Protein AF-A0A0S8ABV1-F1 (afdb_monomer)

Structure (mmCIF, N/CA/C/O backbone):
data_AF-A0A0S8ABV1-F1
#
_entry.id   AF-A0A0S8ABV1-F1
#
loop_
_atom_site.group_PDB
_atom_site.id
_atom_site.type_symbol
_atom_site.label_atom_id
_atom_site.label_alt_id
_atom_site.label_comp_id
_atom_site.label_asym_id
_atom_site.label_entity_id
_atom_site.label_seq_id
_atom_site.pdbx_PDB_ins_code
_atom_site.Cartn_x
_atom_site.Cartn_y
_atom_site.Cartn_z
_atom_site.occupancy
_atom_site.B_iso_or_equiv
_atom_site.auth_seq_id
_atom_site.auth_comp_id
_atom_site.auth_asym_id
_atom_site.auth_atom_id
_atom_site.pdbx_PDB_model_num
ATOM 1 N N . MET A 1 1 ? -11.797 -14.042 -0.672 1.00 84.81 1 MET A N 1
ATOM 2 C CA . MET A 1 1 ? -11.116 -13.784 -1.958 1.00 84.81 1 MET A CA 1
ATOM 3 C C . MET A 1 1 ? -10.531 -12.398 -1.830 1.00 84.81 1 MET A C 1
ATOM 5 O O . MET A 1 1 ? -11.287 -11.515 -1.449 1.00 84.81 1 MET A O 1
ATOM 9 N N . LEU A 1 2 ? -9.224 -12.258 -2.048 1.00 96.31 2 LEU A N 1
ATOM 10 C CA . LEU A 1 2 ? -8.527 -10.977 -1.956 1.00 96.31 2 LEU A CA 1
ATOM 11 C C . LEU A 1 2 ? -9.069 -10.026 -3.029 1.00 96.31 2 LEU A C 1
ATOM 13 O O . LEU A 1 2 ? -9.154 -10.408 -4.197 1.00 96.31 2 LEU A O 1
ATOM 17 N N . LYS A 1 3 ? -9.461 -8.817 -2.634 1.00 98.06 3 LYS A N 1
ATOM 18 C CA . LYS A 1 3 ? -9.760 -7.727 -3.564 1.00 98.06 3 LYS A CA 1
ATOM 19 C C . LYS A 1 3 ? -8.488 -6.929 -3.815 1.00 98.06 3 LYS A C 1
ATOM 21 O O . LYS A 1 3 ? -7.745 -6.645 -2.879 1.00 98.06 3 LYS A O 1
ATOM 26 N N . VAL A 1 4 ? -8.253 -6.567 -5.068 1.00 97.75 4 VAL A N 1
ATOM 27 C CA . VAL A 1 4 ? -6.996 -5.957 -5.497 1.00 97.75 4 VAL A CA 1
ATOM 28 C C . VAL A 1 4 ? -7.292 -4.687 -6.281 1.00 97.75 4 VAL A C 1
ATOM 30 O O . VAL A 1 4 ? -8.067 -4.713 -7.240 1.00 97.75 4 VAL A O 1
ATOM 33 N N . HIS A 1 5 ? -6.672 -3.586 -5.867 1.00 97.06 5 HIS A N 1
ATOM 34 C CA . HIS A 1 5 ? -6.811 -2.272 -6.478 1.00 97.06 5 HIS A CA 1
ATOM 35 C C . HIS A 1 5 ? -5.440 -1.765 -6.927 1.00 97.06 5 HIS A C 1
ATOM 37 O O . HIS A 1 5 ? -4.587 -1.442 -6.103 1.00 97.06 5 HIS A O 1
ATOM 43 N N . VAL A 1 6 ? -5.242 -1.667 -8.242 1.00 95.31 6 VAL A N 1
ATOM 44 C CA . VAL A 1 6 ? -4.041 -1.050 -8.817 1.00 95.31 6 VAL A CA 1
ATOM 45 C C . VAL A 1 6 ? -4.256 0.457 -8.887 1.00 95.31 6 VAL A C 1
ATOM 47 O O . VAL A 1 6 ? -5.219 0.934 -9.494 1.00 95.31 6 VAL A O 1
ATOM 50 N N . VAL A 1 7 ? -3.368 1.211 -8.252 1.00 93.44 7 VAL A N 1
ATOM 51 C CA . VAL A 1 7 ? -3.434 2.665 -8.142 1.00 93.44 7 VAL A CA 1
ATOM 52 C C . VAL A 1 7 ? -2.391 3.284 -9.063 1.00 93.44 7 VAL A C 1
ATOM 54 O O . VAL A 1 7 ? -1.225 2.903 -9.074 1.00 93.44 7 VAL A O 1
ATOM 57 N N . THR A 1 8 ? -2.812 4.252 -9.873 1.00 85.56 8 THR A N 1
ATOM 58 C CA . THR A 1 8 ? -1.899 4.972 -10.767 1.00 85.56 8 THR A CA 1
ATOM 59 C C . THR A 1 8 ? -1.235 6.120 -10.017 1.00 85.56 8 THR A C 1
ATOM 61 O O . THR A 1 8 ? -1.923 7.036 -9.568 1.00 85.56 8 THR A O 1
ATOM 64 N N . VAL A 1 9 ? 0.095 6.113 -9.932 1.00 80.81 9 VAL A N 1
ATOM 65 C CA . VAL A 1 9 ? 0.852 7.217 -9.326 1.00 80.81 9 VAL A CA 1
ATOM 66 C C . VAL A 1 9 ? 1.117 8.367 -10.309 1.00 80.81 9 VAL A C 1
ATOM 68 O O . VAL A 1 9 ? 1.282 8.146 -11.515 1.00 80.81 9 VAL A O 1
ATOM 71 N N . PRO A 1 10 ? 1.181 9.623 -9.826 1.00 73.19 10 PRO A N 1
ATOM 72 C CA . PRO A 1 10 ? 1.634 10.764 -10.610 1.00 73.19 10 PRO A CA 1
ATOM 73 C C . PRO A 1 10 ? 3.034 10.564 -11.201 1.00 73.19 10 PRO A C 1
ATOM 75 O O . PRO A 1 10 ? 3.929 10.021 -10.562 1.00 73.19 10 PRO A O 1
ATOM 78 N N . ARG A 1 11 ? 3.276 11.129 -12.392 1.00 64.56 11 ARG A N 1
ATOM 79 C CA . ARG A 1 11 ? 4.559 11.000 -13.115 1.00 64.56 11 ARG A CA 1
ATOM 80 C C . ARG A 1 11 ? 5.810 11.448 -12.347 1.00 64.56 11 ARG A C 1
ATOM 82 O O . ARG A 1 11 ? 6.901 11.084 -12.760 1.00 64.56 11 ARG A O 1
ATOM 89 N N . HIS A 1 12 ? 5.697 12.259 -11.296 1.00 67.44 12 HIS A N 1
ATOM 90 C CA . HIS A 1 12 ? 6.870 12.684 -10.522 1.00 67.44 12 HIS A CA 1
ATOM 91 C C . HIS A 1 12 ? 7.392 11.605 -9.564 1.00 67.44 12 HIS A C 1
ATOM 93 O O . HIS A 1 12 ? 8.529 11.718 -9.123 1.00 67.44 12 HIS A O 1
ATOM 99 N N . PHE A 1 13 ? 6.608 10.552 -9.316 1.00 60.25 13 PHE A N 1
ATOM 100 C CA . PHE A 1 13 ? 7.054 9.318 -8.665 1.00 60.25 13 PHE A CA 1
ATOM 101 C C . PHE A 1 13 ? 7.498 8.252 -9.683 1.00 60.25 13 PHE A C 1
ATOM 103 O O . PHE A 1 13 ? 7.764 7.119 -9.311 1.00 60.25 13 PHE A O 1
ATOM 110 N N . SER A 1 14 ? 7.555 8.592 -10.981 1.00 63.22 14 SER A N 1
ATOM 111 C CA . SER A 1 14 ? 7.893 7.643 -12.045 1.00 63.22 14 SER A CA 1
ATOM 112 C C . SER A 1 14 ? 9.387 7.340 -12.034 1.00 63.22 14 SER A C 1
ATOM 114 O O . SER A 1 14 ? 10.195 8.171 -12.454 1.00 63.22 14 SER A O 1
ATOM 116 N N . TRP A 1 15 ? 9.730 6.145 -11.571 1.00 63.19 15 TRP A N 1
ATOM 117 C CA . TRP A 1 15 ? 11.088 5.614 -11.547 1.00 63.19 15 TRP A CA 1
ATOM 118 C C . TRP A 1 15 ? 11.320 4.558 -12.639 1.00 63.19 15 TRP A C 1
ATOM 120 O O . TRP A 1 15 ? 12.435 4.423 -13.129 1.00 63.19 15 TRP A O 1
ATOM 130 N N . GLY A 1 16 ? 10.253 3.895 -13.092 1.00 72.62 16 GLY A N 1
ATOM 131 C CA . GLY A 1 16 ? 10.283 2.898 -14.163 1.00 72.62 16 GLY A CA 1
ATOM 132 C C . GLY A 1 16 ? 8.955 2.804 -14.915 1.00 72.62 16 GLY A C 1
ATOM 133 O O . GLY A 1 16 ? 8.152 3.747 -14.905 1.00 72.62 16 GLY A O 1
ATOM 134 N N . ASP A 1 17 ? 8.728 1.663 -15.561 1.00 78.12 17 ASP A N 1
ATOM 135 C CA . ASP A 1 17 ? 7.446 1.342 -16.185 1.00 78.12 17 ASP A CA 1
ATOM 136 C C . ASP A 1 17 ? 6.463 0.857 -15.111 1.00 78.12 17 ASP A C 1
ATOM 138 O O . ASP A 1 17 ? 6.836 0.099 -14.218 1.00 78.12 17 ASP A O 1
ATOM 142 N N . ASN A 1 18 ? 5.203 1.301 -15.176 1.00 80.44 18 ASN A N 1
ATOM 143 C CA . ASN A 1 18 ? 4.159 0.754 -14.306 1.00 80.44 18 ASN A CA 1
ATOM 144 C C . ASN A 1 18 ? 3.996 -0.736 -14.591 1.00 80.44 18 ASN A C 1
ATOM 146 O O . ASN A 1 18 ? 3.836 -1.117 -15.753 1.00 80.44 18 ASN A O 1
ATOM 150 N N . ASP A 1 19 ? 3.965 -1.532 -13.530 1.00 84.44 19 ASP A N 1
ATOM 151 C CA . ASP A 1 19 ? 3.751 -2.969 -13.611 1.00 84.44 19 ASP A CA 1
ATOM 152 C C . ASP A 1 19 ? 2.686 -3.411 -12.600 1.00 84.44 19 ASP A C 1
ATOM 154 O O . ASP A 1 19 ? 2.333 -2.688 -11.660 1.00 84.44 19 ASP A O 1
ATOM 158 N N . GLU A 1 20 ? 2.144 -4.602 -12.810 1.00 89.69 20 GLU A N 1
ATOM 159 C CA . GLU A 1 20 ? 1.211 -5.241 -11.888 1.00 89.69 20 GLU A CA 1
ATOM 160 C C . GLU A 1 20 ? 1.921 -6.374 -11.143 1.00 89.69 20 GLU A C 1
ATOM 162 O O . GLU A 1 20 ? 2.730 -7.099 -11.719 1.00 89.69 20 GLU A O 1
ATOM 167 N N . LEU A 1 21 ? 1.603 -6.551 -9.857 1.00 91.12 21 LEU A N 1
ATOM 168 C CA . LEU A 1 21 ? 2.083 -7.707 -9.108 1.00 91.12 21 LEU A CA 1
ATOM 169 C C . LEU A 1 21 ? 1.578 -8.989 -9.771 1.00 91.12 21 LEU A C 1
ATOM 171 O O . LEU A 1 21 ? 0.393 -9.111 -10.094 1.00 91.12 21 LEU A O 1
ATOM 175 N N . ALA A 1 22 ? 2.464 -9.966 -9.940 1.00 91.25 22 ALA A N 1
ATOM 176 C CA . ALA A 1 22 ? 2.071 -11.248 -10.493 1.00 91.25 22 ALA A CA 1
ATOM 177 C C . ALA A 1 22 ? 1.268 -12.063 -9.462 1.00 91.25 22 ALA A C 1
ATOM 179 O O . ALA A 1 22 ? 1.364 -11.858 -8.252 1.00 91.25 22 ALA A O 1
ATOM 180 N N . ASP A 1 23 ? 0.526 -13.074 -9.927 1.00 92.38 23 ASP A N 1
ATOM 181 C CA . ASP A 1 23 ? -0.280 -13.944 -9.052 1.00 92.38 23 ASP A CA 1
ATOM 182 C C . ASP A 1 23 ? 0.528 -14.568 -7.898 1.00 92.38 23 ASP A C 1
ATOM 184 O O . ASP A 1 23 ? -0.013 -14.822 -6.821 1.00 92.38 23 ASP A O 1
ATOM 188 N N . HIS A 1 24 ? 1.821 -14.837 -8.113 1.00 90.25 24 HIS A N 1
ATOM 189 C CA . HIS A 1 24 ? 2.687 -15.411 -7.085 1.00 90.25 24 HIS A CA 1
ATOM 190 C C . HIS A 1 24 ? 3.092 -14.395 -6.010 1.00 90.25 24 HIS A C 1
ATOM 192 O O . HIS A 1 24 ? 3.211 -14.790 -4.855 1.00 90.25 24 HIS A O 1
ATOM 198 N N . ASP A 1 25 ? 3.232 -13.114 -6.357 1.00 94.25 25 ASP A N 1
ATOM 199 C CA . ASP A 1 25 ? 3.460 -12.030 -5.398 1.00 94.25 25 ASP A CA 1
ATOM 200 C C . ASP A 1 25 ? 2.201 -11.800 -4.557 1.00 94.25 25 ASP A C 1
ATOM 202 O O . ASP A 1 25 ? 2.251 -11.748 -3.329 1.00 94.25 25 ASP A O 1
ATOM 206 N N . LEU A 1 26 ? 1.032 -11.770 -5.206 1.00 94.88 26 LEU A N 1
ATOM 207 C CA . LEU A 1 26 ? -0.259 -11.645 -4.522 1.00 94.88 26 LEU A CA 1
ATOM 208 C C . LEU A 1 26 ? -0.550 -12.834 -3.593 1.00 94.88 26 LEU A C 1
ATOM 210 O O . LEU A 1 26 ? -1.258 -12.681 -2.598 1.00 94.88 26 LEU A O 1
ATOM 214 N N . ALA A 1 27 ? 0.012 -14.013 -3.875 1.00 94.25 27 ALA A N 1
ATOM 215 C CA . ALA A 1 27 ? -0.086 -15.179 -2.999 1.00 94.25 27 ALA A CA 1
ATOM 216 C C . ALA A 1 27 ? 0.741 -15.050 -1.704 1.00 94.25 27 ALA A C 1
ATOM 218 O O . ALA A 1 27 ? 0.507 -15.822 -0.770 1.00 94.25 27 ALA A O 1
ATOM 219 N N . LEU A 1 28 ? 1.680 -14.098 -1.637 1.00 95.88 28 LEU A N 1
ATOM 220 C CA . LEU A 1 28 ? 2.466 -13.786 -0.438 1.00 95.88 28 LEU A CA 1
ATOM 221 C C . LEU A 1 28 ? 1.764 -12.782 0.487 1.00 95.88 28 LEU A C 1
ATOM 223 O O . LEU A 1 28 ? 2.170 -12.637 1.640 1.00 95.88 28 LEU A O 1
ATOM 227 N N . VAL A 1 29 ? 0.681 -12.140 0.033 1.00 96.81 29 VAL A N 1
ATOM 228 C CA . VAL A 1 29 ? -0.150 -11.281 0.886 1.00 96.81 29 VAL A CA 1
ATOM 229 C C . VAL A 1 29 ? -0.675 -12.103 2.079 1.00 96.81 29 VAL A C 1
ATOM 231 O O . VAL A 1 29 ? -1.251 -13.180 1.875 1.00 96.81 29 VAL A O 1
ATOM 234 N N . PRO A 1 30 ? -0.520 -11.628 3.333 1.00 96.88 30 PRO A N 1
ATOM 235 C CA . PRO A 1 30 ? -0.944 -12.377 4.510 1.00 96.88 30 PRO A CA 1
ATOM 236 C C . PRO A 1 30 ? -2.412 -12.811 4.430 1.00 96.88 30 PRO A C 1
ATOM 238 O O . PRO A 1 30 ? -3.297 -11.995 4.208 1.00 96.88 30 PRO A O 1
ATOM 241 N N . ALA A 1 31 ? -2.699 -14.092 4.681 1.00 95.69 31 ALA A N 1
ATOM 242 C CA . ALA A 1 31 ? -4.006 -14.706 4.394 1.00 95.6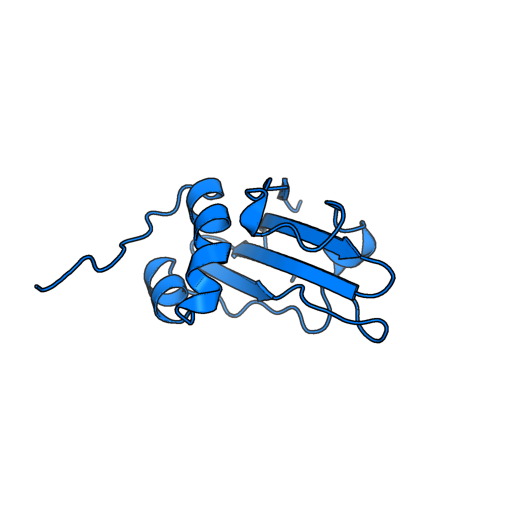9 31 ALA A CA 1
ATOM 243 C C . ALA A 1 31 ? -5.233 -14.062 5.081 1.00 95.69 31 ALA A C 1
ATOM 245 O O . ALA A 1 31 ? -6.365 -14.325 4.677 1.00 95.69 31 ALA A O 1
ATOM 246 N N . ARG A 1 32 ? -5.024 -13.262 6.138 1.00 96.81 32 ARG A N 1
ATOM 247 C CA . ARG A 1 32 ? -6.080 -12.492 6.823 1.00 96.81 32 ARG A CA 1
ATOM 248 C C . ARG A 1 32 ? -6.476 -11.207 6.089 1.00 96.81 32 ARG A C 1
ATOM 250 O O . ARG A 1 32 ? -7.516 -10.645 6.407 1.00 96.81 32 ARG A O 1
ATOM 257 N N . VAL A 1 33 ? -5.639 -10.727 5.172 1.00 98.12 33 VAL A N 1
ATOM 258 C CA . VAL A 1 33 ? -5.884 -9.524 4.376 1.00 98.12 33 VAL A CA 1
ATOM 259 C C . VAL A 1 33 ? -6.966 -9.831 3.349 1.00 98.12 33 VAL A C 1
ATOM 261 O O . VAL A 1 33 ? -6.936 -10.854 2.662 1.00 98.12 33 VAL A O 1
ATOM 264 N N . GLU A 1 34 ? -7.945 -8.942 3.260 1.00 98.19 34 GLU A N 1
ATOM 265 C CA . GLU A 1 34 ? -9.103 -9.093 2.379 1.00 98.19 34 GLU A CA 1
ATOM 266 C C . GLU A 1 34 ? -9.093 -8.115 1.204 1.00 98.19 34 GLU A C 1
ATOM 268 O O . GLU A 1 34 ? -9.739 -8.380 0.187 1.00 98.19 34 GLU A O 1
ATOM 273 N N . GLU A 1 35 ? -8.351 -7.014 1.320 1.00 98.56 35 GLU A N 1
ATOM 274 C CA . GLU A 1 35 ? -8.342 -5.929 0.343 1.00 98.56 35 GLU A CA 1
ATOM 275 C C . GLU A 1 35 ? -6.984 -5.224 0.341 1.00 98.56 35 GLU A C 1
ATOM 277 O O . GLU A 1 35 ? -6.392 -5.010 1.403 1.00 98.56 35 GLU A O 1
ATOM 282 N N . VAL A 1 36 ? -6.475 -4.909 -0.852 1.00 98.50 36 VAL A N 1
ATOM 283 C CA . VAL A 1 36 ? -5.193 -4.218 -1.035 1.00 98.50 36 VAL A CA 1
ATOM 284 C C . VAL A 1 36 ? -5.279 -3.121 -2.084 1.00 98.50 36 VAL A C 1
ATOM 286 O O . VAL A 1 36 ? -5.947 -3.282 -3.108 1.00 98.50 36 VAL A O 1
ATOM 289 N N . TRP A 1 37 ? -4.527 -2.047 -1.858 1.00 98.19 37 TRP A N 1
ATOM 290 C CA . TRP A 1 37 ? -4.290 -0.965 -2.808 1.00 98.19 37 TRP A CA 1
ATOM 291 C C . TRP A 1 37 ? -2.796 -0.823 -3.000 1.00 98.19 37 TRP A C 1
ATOM 293 O O . TRP A 1 37 ? -2.074 -0.651 -2.021 1.00 98.19 37 TRP A O 1
ATOM 303 N N . TYR A 1 38 ? -2.322 -0.882 -4.237 1.00 97.00 38 TYR A N 1
ATOM 304 C CA . TYR A 1 38 ? -0.895 -0.759 -4.494 1.00 97.00 38 TYR A CA 1
ATOM 305 C C . TYR A 1 38 ? -0.601 0.000 -5.772 1.00 97.00 38 TYR A C 1
ATOM 307 O O . TYR A 1 38 ? -1.417 0.054 -6.691 1.00 97.00 38 TYR A O 1
ATOM 315 N N . TRP A 1 39 ? 0.608 0.532 -5.840 1.00 94.56 39 TRP A N 1
ATOM 316 C CA . TRP A 1 39 ? 1.246 0.925 -7.085 1.00 94.56 39 TRP A CA 1
ATOM 317 C C . TRP A 1 39 ? 2.615 0.263 -7.136 1.00 94.56 39 TRP A C 1
ATOM 319 O O . TRP A 1 39 ? 3.257 0.077 -6.101 1.00 94.56 39 TRP A O 1
ATOM 329 N N . TYR A 1 40 ? 3.046 -0.113 -8.331 1.00 93.31 40 TYR A N 1
ATOM 330 C CA . TYR A 1 40 ? 4.323 -0.773 -8.521 1.00 93.31 40 TYR A CA 1
ATOM 331 C C . TYR A 1 40 ? 4.920 -0.371 -9.862 1.00 93.31 40 TYR A C 1
ATOM 333 O O . TYR A 1 40 ? 4.211 -0.210 -10.861 1.00 93.31 40 TYR A O 1
ATOM 341 N N . GLN A 1 41 ? 6.225 -0.145 -9.857 1.00 91.31 41 GLN A N 1
ATOM 342 C CA . GLN A 1 41 ? 7.005 0.190 -11.032 1.00 91.31 41 GLN A CA 1
ATOM 343 C C . GLN A 1 41 ? 8.282 -0.627 -11.046 1.00 91.31 41 GLN A C 1
ATOM 345 O O . GLN A 1 41 ? 8.901 -0.830 -10.002 1.00 91.31 41 GLN A O 1
ATOM 350 N N . VAL A 1 42 ? 8.691 -1.039 -12.238 1.00 88.44 42 VAL A N 1
ATOM 351 C CA . VAL A 1 42 ? 9.906 -1.821 -12.461 1.00 88.44 42 VAL A CA 1
ATOM 352 C C . VAL A 1 42 ? 10.796 -1.092 -13.458 1.00 88.44 42 VAL A C 1
ATOM 354 O O . VAL A 1 42 ? 10.327 -0.575 -14.474 1.00 88.44 42 VAL A O 1
ATOM 357 N N . ASP A 1 43 ? 12.097 -1.077 -13.180 1.00 86.00 43 ASP A N 1
ATOM 358 C CA . ASP A 1 43 ? 13.127 -0.781 -14.171 1.00 86.00 43 ASP A CA 1
ATOM 359 C C . ASP A 1 43 ? 14.236 -1.838 -14.092 1.00 86.00 43 ASP A C 1
ATOM 361 O O . ASP A 1 43 ? 14.870 -2.059 -13.059 1.00 86.00 43 ASP A O 1
ATOM 365 N N . MET A 1 44 ? 14.478 -2.514 -15.214 1.00 84.62 44 MET A N 1
ATOM 366 C CA . MET A 1 44 ? 15.424 -3.626 -15.341 1.00 84.62 44 MET A CA 1
ATOM 367 C C . MET A 1 44 ? 15.216 -4.753 -14.310 1.00 84.62 44 MET A C 1
ATOM 369 O O . MET A 1 44 ? 14.423 -5.661 -14.542 1.00 84.62 44 MET A O 1
ATOM 373 N N . TYR A 1 45 ? 15.986 -4.737 -13.220 1.00 79.69 45 TYR A N 1
ATOM 374 C CA . TYR A 1 45 ? 15.975 -5.740 -12.150 1.00 79.69 45 TYR A CA 1
ATOM 375 C C . TYR A 1 45 ? 15.642 -5.117 -10.788 1.00 79.69 45 TYR A C 1
ATOM 377 O O . TYR A 1 45 ? 15.886 -5.732 -9.750 1.00 79.69 45 TYR A O 1
ATOM 385 N N . GLU A 1 46 ? 15.167 -3.877 -10.789 1.00 88.06 46 GLU A N 1
ATOM 386 C CA . GLU A 1 46 ? 14.820 -3.104 -9.607 1.00 88.06 46 GLU A CA 1
ATOM 387 C C . GLU A 1 46 ? 13.345 -2.721 -9.694 1.00 88.06 46 GLU A C 1
ATOM 389 O O . GLU A 1 46 ? 12.796 -2.538 -10.784 1.00 88.06 46 GLU A O 1
ATOM 394 N N . GLY A 1 47 ? 12.702 -2.630 -8.538 1.00 89.69 47 GLY A N 1
ATOM 395 C CA . GLY A 1 47 ? 11.304 -2.252 -8.436 1.00 89.69 47 GLY A CA 1
ATOM 396 C C . GLY A 1 47 ? 11.090 -1.297 -7.279 1.00 89.69 47 GLY A C 1
ATOM 397 O O . GLY A 1 47 ? 11.827 -1.327 -6.294 1.00 89.69 47 GLY A O 1
ATOM 398 N N . ALA A 1 48 ? 10.083 -0.445 -7.412 1.00 91.25 48 ALA A N 1
ATOM 399 C CA . ALA A 1 48 ? 9.638 0.480 -6.384 1.00 91.25 48 ALA A CA 1
ATOM 400 C C . ALA A 1 48 ? 8.115 0.461 -6.318 1.00 91.25 48 ALA A C 1
ATOM 402 O O . ALA A 1 48 ? 7.431 0.343 -7.337 1.00 91.25 48 ALA A O 1
ATOM 403 N N . GLY A 1 49 ? 7.575 0.569 -5.114 1.00 93.19 49 GLY A N 1
ATOM 404 C CA . GLY A 1 49 ? 6.140 0.543 -4.917 1.00 93.19 49 GLY A CA 1
ATOM 405 C C . GLY A 1 49 ? 5.764 0.498 -3.456 1.00 93.19 49 GLY A C 1
ATOM 406 O O . GLY A 1 49 ? 6.595 0.270 -2.581 1.00 93.19 49 GLY A O 1
ATOM 407 N N . GLN A 1 50 ? 4.479 0.665 -3.201 1.00 95.56 50 GLN A N 1
ATOM 408 C CA . GLN A 1 50 ? 3.903 0.485 -1.879 1.00 95.56 50 GLN A CA 1
ATOM 409 C C . GLN A 1 50 ? 2.584 -0.262 -2.004 1.00 95.56 50 GLN A C 1
ATOM 411 O O . GLN A 1 50 ? 1.849 -0.079 -2.980 1.00 95.56 50 GLN A O 1
ATOM 416 N N . ILE A 1 51 ? 2.274 -1.076 -1.000 1.00 97.56 51 ILE A N 1
ATOM 417 C CA . ILE A 1 51 ? 0.996 -1.774 -0.882 1.00 97.56 51 ILE A CA 1
ATOM 418 C C . ILE A 1 51 ? 0.379 -1.499 0.484 1.00 97.56 51 ILE A C 1
ATOM 420 O O . ILE A 1 51 ? 0.941 -1.838 1.522 1.00 97.56 51 ILE A O 1
ATOM 424 N N . LEU A 1 52 ? -0.801 -0.886 0.469 1.00 98.25 52 LEU A N 1
ATOM 425 C CA . LEU A 1 52 ? -1.674 -0.742 1.622 1.00 98.25 52 LEU A CA 1
ATOM 426 C C . LEU A 1 52 ? -2.565 -1.981 1.700 1.00 98.25 52 LEU A C 1
ATOM 428 O O . LEU A 1 52 ? -3.262 -2.320 0.743 1.00 98.25 52 LEU A O 1
ATOM 432 N N . MET A 1 53 ? -2.553 -2.641 2.847 1.00 98.62 53 MET A N 1
ATOM 433 C CA . MET A 1 53 ? -3.304 -3.856 3.132 1.00 98.62 53 MET A CA 1
ATOM 434 C C . MET A 1 53 ? -4.386 -3.579 4.165 1.00 98.62 53 MET A C 1
ATOM 436 O O . MET A 1 53 ? -4.158 -2.833 5.116 1.00 98.62 53 MET A O 1
ATOM 440 N N . ARG A 1 54 ? -5.537 -4.237 4.025 1.00 98.56 54 ARG A N 1
ATOM 441 C CA . ARG A 1 54 ? -6.653 -4.162 4.972 1.00 98.56 54 ARG A CA 1
ATOM 442 C C . ARG A 1 54 ? -7.111 -5.546 5.418 1.00 98.56 54 ARG A C 1
ATOM 444 O O . ARG A 1 54 ? -7.315 -6.447 4.601 1.00 98.56 54 ARG A O 1
ATOM 451 N N . ALA A 1 55 ? -7.343 -5.678 6.719 1.00 98.19 55 ALA A N 1
ATOM 452 C CA . ALA A 1 55 ? -8.035 -6.802 7.337 1.00 98.19 55 ALA A CA 1
ATOM 453 C C . ALA A 1 55 ? -9.022 -6.258 8.380 1.00 98.19 55 ALA A C 1
ATOM 455 O O . ALA A 1 55 ? -8.593 -5.664 9.371 1.00 98.19 55 ALA A O 1
ATOM 456 N N . ASP A 1 56 ? -10.324 -6.462 8.165 1.00 96.19 56 ASP A N 1
ATOM 457 C CA . ASP A 1 56 ? -11.390 -5.833 8.955 1.00 96.19 56 ASP A CA 1
ATOM 458 C C . ASP A 1 56 ? -11.228 -4.295 8.985 1.00 96.19 56 ASP A C 1
ATOM 460 O O . ASP A 1 56 ? -11.160 -3.659 7.933 1.00 96.19 56 ASP A O 1
ATOM 464 N N . ASP A 1 57 ? -11.143 -3.691 10.172 1.00 95.81 57 ASP A N 1
ATO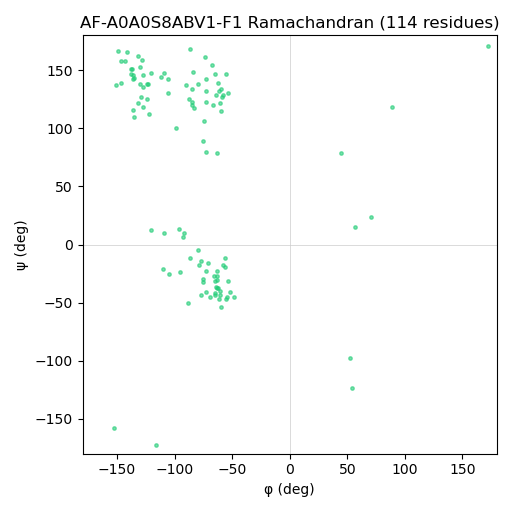M 465 C CA . ASP A 1 57 ? -10.937 -2.247 10.364 1.00 95.81 57 ASP A CA 1
ATOM 466 C C . ASP A 1 57 ? -9.459 -1.878 10.598 1.00 95.81 57 ASP A C 1
ATOM 468 O O . ASP A 1 57 ? -9.149 -0.768 11.034 1.00 95.81 57 ASP A O 1
ATOM 472 N N . GLN A 1 58 ? -8.537 -2.811 10.339 1.00 97.94 58 GLN A N 1
ATOM 473 C CA . GLN A 1 58 ? -7.100 -2.620 10.520 1.00 97.94 58 GLN A CA 1
ATOM 474 C C . GLN A 1 58 ? -6.369 -2.531 9.187 1.00 97.94 58 GLN A C 1
ATOM 476 O O . GLN A 1 58 ? -6.717 -3.215 8.220 1.00 97.94 58 GLN A O 1
ATOM 481 N N . TYR A 1 59 ? -5.300 -1.742 9.187 1.00 98.38 59 TYR A N 1
ATOM 482 C CA . TYR A 1 59 ? -4.479 -1.470 8.019 1.00 98.38 59 TYR A CA 1
ATOM 483 C C . TYR A 1 59 ? -3.004 -1.685 8.322 1.00 98.38 59 TYR A C 1
ATOM 485 O O . TYR A 1 59 ? -2.559 -1.536 9.459 1.00 98.38 59 TYR A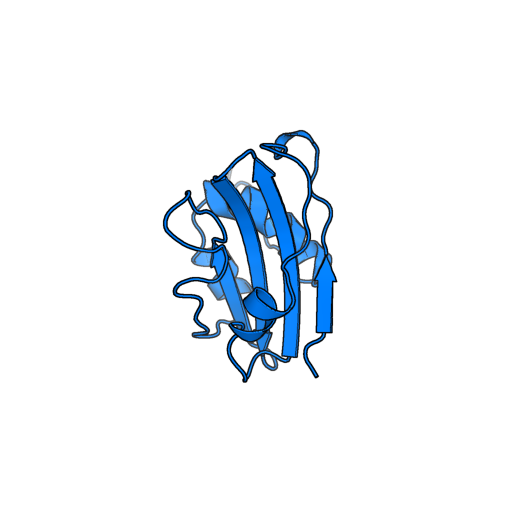 O 1
ATOM 493 N N . ASP A 1 60 ? -2.247 -2.023 7.292 1.00 97.75 60 ASP A N 1
ATOM 494 C CA . ASP A 1 60 ? -0.791 -2.055 7.337 1.00 97.75 60 ASP A CA 1
ATOM 495 C C . ASP A 1 60 ? -0.242 -1.663 5.966 1.00 97.75 60 ASP A C 1
ATOM 497 O O . ASP A 1 60 ? -0.959 -1.769 4.967 1.00 97.75 60 ASP A O 1
ATOM 501 N N . ILE A 1 61 ? 1.002 -1.203 5.900 1.00 97.00 61 ILE A N 1
ATOM 502 C CA . ILE A 1 61 ? 1.629 -0.807 4.638 1.00 97.00 61 ILE A CA 1
ATOM 503 C C . ILE A 1 61 ? 2.995 -1.464 4.500 1.00 97.00 61 ILE A C 1
ATOM 505 O O . ILE A 1 61 ? 3.764 -1.545 5.456 1.00 97.00 61 ILE A O 1
ATOM 509 N N . HIS A 1 62 ? 3.286 -1.940 3.297 1.00 96.50 62 HIS A N 1
ATOM 510 C CA . HIS A 1 62 ? 4.541 -2.606 2.977 1.00 96.50 62 HIS A CA 1
ATOM 511 C C . HIS A 1 62 ? 5.243 -1.894 1.823 1.00 96.50 62 HIS A C 1
ATOM 513 O O . HIS A 1 62 ? 4.607 -1.476 0.851 1.00 96.50 62 HIS A O 1
ATOM 519 N N . ASP A 1 63 ? 6.560 -1.751 1.961 1.00 94.62 63 ASP A N 1
ATOM 520 C CA . ASP A 1 63 ? 7.441 -1.208 0.934 1.00 94.62 63 ASP A CA 1
ATOM 521 C C . ASP A 1 63 ? 7.799 -2.321 -0.047 1.00 94.62 63 ASP A C 1
ATOM 523 O O . ASP A 1 63 ? 8.414 -3.317 0.327 1.00 94.62 63 ASP A O 1
ATOM 527 N N . MET A 1 64 ? 7.400 -2.142 -1.301 1.00 94.06 64 MET A N 1
ATOM 528 C CA . MET A 1 64 ? 7.681 -3.084 -2.380 1.00 94.06 64 MET A CA 1
ATOM 529 C C . MET A 1 64 ? 8.975 -2.747 -3.123 1.00 94.06 64 MET A C 1
ATOM 531 O O . MET A 1 64 ? 9.245 -3.313 -4.181 1.00 94.06 64 MET A O 1
ATOM 535 N N . GLY A 1 65 ? 9.764 -1.806 -2.604 1.00 91.69 65 GLY A N 1
ATOM 536 C CA . GLY A 1 65 ? 11.094 -1.487 -3.085 1.00 91.69 65 GLY A CA 1
ATOM 537 C C . GLY A 1 65 ? 12.033 -2.685 -2.992 1.00 91.69 65 GLY A C 1
ATOM 538 O O . GLY A 1 65 ? 12.279 -3.219 -1.911 1.00 91.69 65 GLY A O 1
ATOM 539 N N . HIS A 1 66 ? 12.608 -3.095 -4.119 1.00 89.06 66 HIS A N 1
ATOM 540 C CA . HIS A 1 66 ? 13.547 -4.209 -4.147 1.00 89.06 66 HIS A CA 1
ATOM 541 C C . HIS A 1 66 ? 14.596 -4.060 -5.253 1.00 89.06 66 HIS A C 1
ATOM 543 O O . HIS A 1 66 ? 14.482 -3.257 -6.179 1.00 89.06 66 HIS A O 1
ATOM 549 N N . CYS A 1 67 ? 15.634 -4.887 -5.154 1.00 85.94 67 CYS A N 1
ATOM 550 C CA . CYS A 1 67 ? 16.648 -5.058 -6.188 1.00 8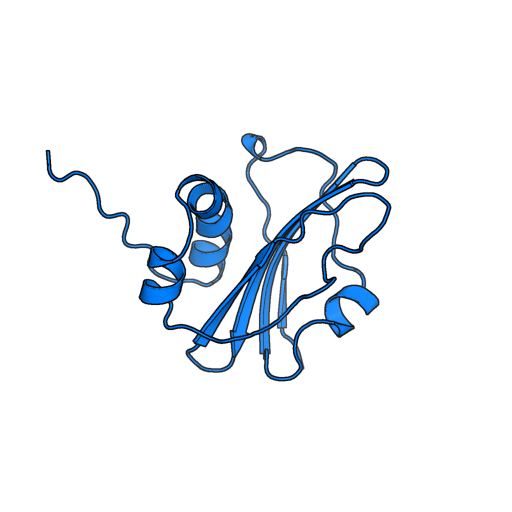5.94 67 CYS A CA 1
ATOM 551 C C . CYS A 1 67 ? 16.613 -6.489 -6.739 1.00 85.94 67 CYS A C 1
ATOM 553 O O . CYS A 1 67 ? 15.776 -7.297 -6.348 1.00 85.94 67 CYS A O 1
ATOM 555 N N . SER A 1 68 ? 17.580 -6.844 -7.586 1.00 82.81 68 SER A N 1
ATOM 556 C CA . SER A 1 68 ? 17.637 -8.145 -8.277 1.00 82.81 68 SER A CA 1
ATOM 557 C C . SER A 1 68 ? 17.619 -9.404 -7.388 1.00 82.81 68 SER A C 1
ATOM 559 O O . SER A 1 68 ? 17.513 -10.512 -7.909 1.00 82.81 68 SER A O 1
ATOM 561 N N . CYS A 1 69 ? 17.790 -9.260 -6.071 1.00 82.38 69 CYS A N 1
ATOM 562 C CA . CYS A 1 69 ? 17.942 -10.372 -5.131 1.00 82.38 69 CYS A CA 1
ATOM 563 C C . CYS A 1 69 ? 16.639 -10.801 -4.445 1.00 82.38 69 CYS A C 1
ATOM 565 O O . CYS A 1 69 ? 16.577 -11.931 -3.966 1.00 82.38 69 CYS A O 1
ATOM 567 N N . TYR A 1 70 ? 15.655 -9.907 -4.366 1.0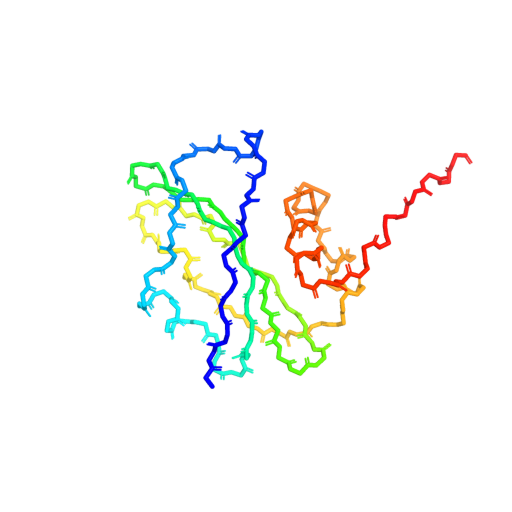0 85.69 70 TYR A N 1
ATOM 568 C CA . TYR A 1 70 ? 14.424 -10.077 -3.591 1.00 85.69 70 TYR A CA 1
ATOM 569 C C . TYR A 1 70 ? 13.239 -9.595 -4.427 1.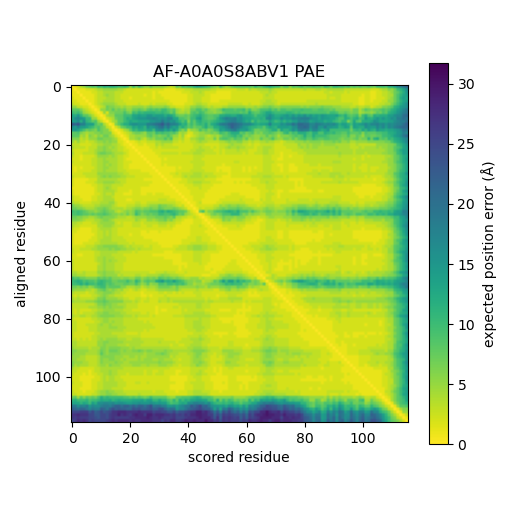00 85.69 70 TYR A C 1
ATOM 571 O O . TYR A 1 70 ? 13.421 -8.745 -5.296 1.00 85.69 70 TYR A O 1
ATOM 579 N N . GLY A 1 71 ? 12.060 -10.167 -4.213 1.00 89.75 71 GLY A N 1
ATOM 580 C CA . GLY A 1 71 ? 10.815 -9.754 -4.855 1.00 89.75 71 GLY A CA 1
ATOM 581 C C . GLY A 1 71 ? 10.104 -8.625 -4.097 1.00 89.75 71 GLY A C 1
ATOM 582 O O . GLY A 1 71 ? 10.432 -8.351 -2.942 1.00 89.75 71 GLY A O 1
ATOM 583 N N . PRO A 1 72 ? 9.089 -7.993 -4.711 1.00 92.75 72 PRO A N 1
ATOM 584 C CA . PRO A 1 72 ? 8.353 -6.870 -4.117 1.00 92.75 72 PRO A CA 1
ATOM 585 C C . PRO A 1 72 ? 7.591 -7.238 -2.834 1.00 92.75 72 PRO A C 1
ATOM 587 O O . PRO A 1 72 ? 7.299 -6.378 -2.008 1.00 92.75 72 PRO A O 1
ATOM 590 N N . MET A 1 73 ? 7.272 -8.520 -2.649 1.00 95.38 73 MET A N 1
ATOM 591 C CA . MET A 1 73 ? 6.495 -9.020 -1.511 1.00 95.38 73 MET A CA 1
ATOM 592 C C . MET A 1 73 ? 7.332 -9.838 -0.517 1.00 95.38 73 MET A C 1
ATOM 594 O O . MET A 1 73 ? 6.769 -10.465 0.385 1.00 95.38 73 MET A O 1
ATOM 598 N N . ASP A 1 74 ? 8.661 -9.845 -0.662 1.00 92.44 74 ASP A N 1
ATOM 599 C CA . ASP A 1 74 ? 9.535 -10.479 0.326 1.00 92.44 74 ASP A CA 1
ATOM 600 C C . ASP A 1 74 ? 9.390 -9.791 1.692 1.00 92.44 74 ASP A C 1
ATOM 602 O O . ASP A 1 74 ? 9.257 -8.573 1.791 1.00 92.44 74 ASP A O 1
ATOM 606 N N . ASP A 1 75 ? 9.366 -10.601 2.754 1.00 92.19 75 ASP A N 1
ATOM 607 C CA . ASP A 1 75 ? 9.132 -10.183 4.144 1.00 92.19 75 ASP A CA 1
ATOM 608 C C . ASP A 1 75 ? 7.812 -9.419 4.399 1.00 92.19 75 ASP A C 1
ATOM 610 O O . ASP A 1 75 ? 7.617 -8.852 5.480 1.00 92.19 75 ASP A O 1
ATOM 614 N N . CYS A 1 76 ? 6.862 -9.460 3.455 1.00 95.12 76 CYS A N 1
ATOM 615 C CA . CYS A 1 76 ? 5.549 -8.852 3.637 1.00 95.12 76 CYS A CA 1
ATOM 616 C C . CYS A 1 76 ? 4.832 -9.458 4.853 1.00 95.12 76 CYS A C 1
ATOM 618 O O . CYS A 1 76 ? 4.678 -10.676 4.996 1.00 95.12 76 CYS A O 1
ATOM 620 N N . SER A 1 77 ? 4.376 -8.589 5.751 1.00 96.00 77 SER A N 1
ATOM 621 C CA . SER A 1 77 ? 3.706 -8.985 6.985 1.00 96.00 77 SER A CA 1
ATOM 622 C C . SER A 1 77 ? 2.550 -8.046 7.308 1.00 96.00 77 SER A C 1
ATOM 624 O O . SER A 1 77 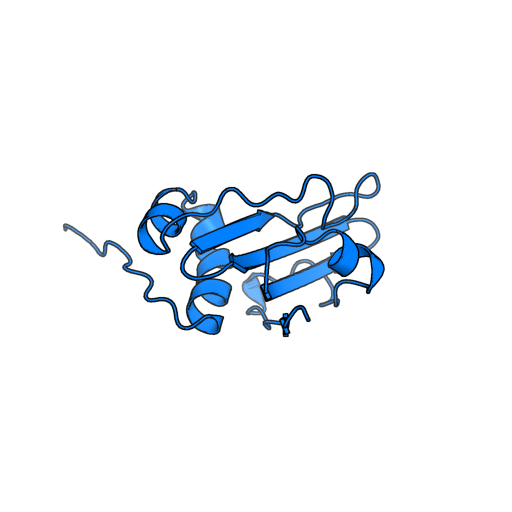? 2.407 -6.985 6.711 1.00 96.00 77 SER A O 1
ATOM 626 N N . PHE A 1 78 ? 1.685 -8.475 8.228 1.00 97.56 78 PHE A N 1
ATOM 627 C CA . PHE A 1 78 ? 0.533 -7.692 8.661 1.00 97.56 78 PHE A CA 1
ATOM 628 C C . PHE A 1 78 ? 0.422 -7.735 10.183 1.00 97.56 78 PHE A C 1
ATOM 630 O O . PHE A 1 78 ? 0.077 -8.771 10.767 1.00 97.56 78 PHE A O 1
ATOM 637 N N . ILE A 1 79 ? 0.696 -6.602 10.816 1.00 96.19 79 ILE A N 1
ATOM 638 C CA . ILE A 1 79 ? 0.507 -6.351 12.244 1.00 96.19 79 ILE A CA 1
ATOM 639 C C . ILE A 1 79 ? -0.916 -5.828 12.464 1.00 96.19 79 ILE A C 1
ATOM 641 O O . ILE A 1 79 ? -1.671 -6.411 13.249 1.00 96.19 79 ILE A O 1
ATOM 645 N N . GLY A 1 80 ? -1.304 -4.812 11.688 1.00 97.06 80 GLY A N 1
ATOM 646 C CA . GLY A 1 80 ? -2.626 -4.194 11.718 1.00 97.06 80 GLY A CA 1
ATOM 647 C C . GLY A 1 80 ? -2.741 -3.051 12.726 1.00 97.06 80 GLY A C 1
ATOM 648 O O . GLY A 1 80 ? -2.658 -3.255 13.937 1.00 97.06 80 GLY A O 1
ATOM 649 N N . TYR A 1 81 ? -3.024 -1.862 12.207 1.00 97.19 81 TYR A N 1
ATOM 650 C CA . TYR A 1 81 ? -3.148 -0.603 12.937 1.00 97.19 81 TYR A CA 1
ATOM 651 C C . TYR A 1 81 ? -4.464 0.097 12.594 1.00 97.19 81 TYR A C 1
ATOM 653 O O . TYR A 1 81 ? -5.057 -0.153 11.541 1.00 97.19 81 TYR A O 1
ATOM 661 N N . HIS A 1 82 ? -4.917 1.002 13.462 1.00 96.12 82 HIS A N 1
ATOM 662 C CA . HIS A 1 82 ? -5.940 1.971 13.064 1.00 96.12 82 HIS A CA 1
ATOM 663 C C . HIS A 1 82 ? -5.366 2.909 11.975 1.00 96.12 82 HIS A C 1
ATOM 665 O O . HIS A 1 82 ? -4.173 3.213 12.050 1.00 96.12 82 HIS A O 1
ATOM 671 N N . PRO A 1 83 ? -6.152 3.399 10.990 1.00 94.19 83 PRO A N 1
ATOM 672 C CA . PRO A 1 83 ? -5.651 4.281 9.926 1.00 94.19 83 PRO A CA 1
ATOM 673 C C . PRO A 1 83 ? -4.807 5.461 10.420 1.00 94.19 83 PRO A C 1
ATOM 675 O O . PRO A 1 83 ? -3.726 5.705 9.888 1.00 94.19 83 PRO A O 1
ATOM 678 N N . ASP A 1 84 ? -5.268 6.143 11.470 1.00 93.25 84 ASP A N 1
ATOM 679 C CA . ASP A 1 84 ? -4.564 7.294 12.046 1.00 93.25 84 ASP A CA 1
ATOM 680 C C . ASP A 1 84 ? -3.215 6.892 12.661 1.00 93.25 84 ASP A C 1
ATOM 682 O O . ASP A 1 84 ? -2.201 7.543 12.425 1.00 93.25 84 ASP A O 1
ATOM 686 N N . GLU A 1 85 ? -3.181 5.778 13.401 1.00 94.31 85 GLU A N 1
ATOM 687 C CA . GLU A 1 85 ? -1.953 5.251 14.009 1.00 94.31 85 GLU A CA 1
ATOM 688 C C . GLU A 1 85 ? -0.951 4.812 12.936 1.00 94.31 85 GLU A C 1
ATOM 690 O O . GLU A 1 85 ? 0.246 5.086 13.051 1.00 94.31 85 GLU A O 1
ATOM 695 N N . LEU A 1 86 ? -1.444 4.160 11.874 1.00 95.69 86 LEU A N 1
ATOM 696 C CA . LEU A 1 86 ? -0.626 3.777 10.731 1.00 95.69 86 LEU A CA 1
ATOM 697 C C . LEU A 1 86 ? -0.006 5.022 10.105 1.00 95.69 86 LEU A C 1
ATOM 699 O O . LEU A 1 86 ? 1.216 5.089 10.003 1.00 95.69 86 LEU A O 1
ATOM 703 N N . TRP A 1 87 ? -0.824 6.019 9.756 1.00 94.69 87 TRP A N 1
ATOM 704 C CA . TRP A 1 87 ? -0.368 7.272 9.157 1.00 94.69 87 TRP A CA 1
ATOM 705 C C . TRP A 1 87 ? 0.693 7.966 10.020 1.00 94.69 87 TRP A C 1
ATOM 707 O O . TRP A 1 87 ? 1.761 8.340 9.524 1.00 94.69 87 TRP A O 1
ATOM 717 N N . GLU A 1 88 ? 0.445 8.077 11.326 1.00 92.44 88 GLU A N 1
ATOM 718 C CA . GLU A 1 88 ? 1.369 8.681 12.286 1.00 92.44 88 GLU A CA 1
ATOM 719 C C . GLU A 1 88 ? 2.692 7.913 12.407 1.00 92.44 88 GLU A C 1
ATOM 721 O O . GLU A 1 88 ? 3.739 8.535 12.613 1.00 92.44 88 GLU A O 1
ATOM 726 N N . SER A 1 89 ? 2.680 6.594 12.208 1.00 92.56 89 SER A N 1
ATOM 727 C CA . SER A 1 89 ? 3.892 5.769 12.240 1.00 92.56 89 SER A CA 1
ATOM 728 C C . SER A 1 89 ? 4.799 5.950 11.014 1.00 92.56 89 SER A C 1
ATOM 730 O O . SER A 1 89 ? 6.004 5.701 11.103 1.00 92.56 89 SER A O 1
ATOM 732 N N . LEU A 1 90 ? 4.254 6.412 9.880 1.00 92.00 90 LEU A N 1
ATOM 733 C CA . LEU A 1 90 ? 5.013 6.562 8.635 1.00 92.00 90 LEU A CA 1
ATOM 734 C C . LEU A 1 90 ? 5.983 7.744 8.706 1.00 92.00 90 LEU A C 1
ATOM 736 O O . LEU A 1 90 ? 5.657 8.818 9.218 1.00 92.00 90 LEU A O 1
ATOM 740 N N . SER A 1 91 ? 7.170 7.573 8.119 1.00 89.81 91 SER A N 1
ATOM 741 C CA . SER A 1 91 ? 8.104 8.684 7.919 1.00 89.81 91 SER A CA 1
ATOM 742 C C . SER A 1 91 ? 7.555 9.691 6.903 1.00 89.81 91 SER A C 1
ATOM 744 O O . SER A 1 91 ? 6.794 9.324 6.012 1.00 89.81 91 SER A O 1
ATOM 746 N N . VAL A 1 92 ? 7.980 10.956 6.989 1.00 85.56 92 VAL A N 1
ATOM 747 C CA . VAL A 1 92 ? 7.511 12.025 6.084 1.00 85.56 92 VAL A CA 1
ATOM 748 C C . VAL A 1 92 ? 7.714 11.663 4.609 1.00 85.56 92 VAL A C 1
ATOM 750 O O . VAL A 1 92 ? 6.786 11.807 3.827 1.00 85.56 92 VAL A O 1
ATOM 753 N N . ALA A 1 93 ? 8.889 11.139 4.243 1.00 81.62 93 ALA A N 1
ATOM 754 C CA . ALA A 1 93 ? 9.172 10.742 2.861 1.00 81.62 93 ALA A CA 1
ATOM 755 C C . ALA A 1 93 ? 8.235 9.624 2.376 1.00 81.62 93 ALA A C 1
ATOM 757 O O . ALA A 1 93 ? 7.784 9.636 1.240 1.00 81.62 93 ALA A O 1
ATOM 758 N N . TYR A 1 94 ? 7.905 8.686 3.263 1.00 86.62 94 TYR A N 1
ATOM 759 C CA . TYR A 1 94 ? 7.047 7.552 2.939 1.00 86.62 94 TYR A CA 1
ATOM 760 C C . TYR A 1 94 ? 5.562 7.946 2.843 1.00 86.62 94 TYR A C 1
ATOM 762 O O . TYR A 1 94 ? 4.816 7.363 2.059 1.00 86.62 94 TYR A O 1
ATOM 770 N N . ARG A 1 95 ? 5.138 8.970 3.601 1.00 89.75 95 ARG A N 1
ATOM 771 C CA . ARG A 1 95 ? 3.770 9.516 3.579 1.00 89.75 95 ARG A CA 1
ATOM 772 C C . ARG A 1 95 ? 3.391 10.141 2.244 1.00 89.75 95 ARG A C 1
ATOM 774 O O . ARG A 1 95 ? 2.236 10.019 1.850 1.00 89.75 95 ARG A O 1
ATOM 781 N N . ASP A 1 96 ? 4.324 10.806 1.567 1.00 85.81 96 ASP A N 1
ATOM 782 C CA . ASP A 1 96 ? 4.026 11.478 0.296 1.00 85.81 96 ASP A CA 1
ATOM 783 C C . ASP A 1 96 ? 3.545 10.486 -0.773 1.00 85.81 96 ASP A C 1
ATOM 785 O O . ASP A 1 96 ? 2.580 10.766 -1.484 1.00 85.81 96 ASP A O 1
ATOM 789 N N . GLU A 1 97 ? 4.159 9.303 -0.828 1.00 85.81 97 GLU A N 1
ATOM 790 C CA . GLU A 1 97 ? 3.747 8.206 -1.710 1.00 85.81 97 GLU A CA 1
ATOM 791 C C . GLU A 1 97 ? 2.511 7.473 -1.163 1.00 85.81 97 GLU A C 1
ATOM 793 O O . GLU A 1 97 ? 1.550 7.228 -1.900 1.00 85.81 97 GLU A O 1
ATOM 798 N N . ALA A 1 98 ? 2.482 7.204 0.148 1.00 92.06 98 ALA A N 1
ATOM 799 C CA . ALA A 1 98 ? 1.404 6.446 0.781 1.00 92.06 98 ALA A CA 1
ATOM 800 C C . ALA A 1 98 ? 0.059 7.180 0.732 1.00 92.06 98 ALA A C 1
ATOM 802 O O . ALA A 1 98 ? -0.991 6.534 0.699 1.00 92.06 98 ALA A O 1
ATOM 803 N N . ARG A 1 99 ? 0.065 8.521 0.680 1.00 92.75 99 ARG A N 1
ATOM 804 C CA . ARG A 1 99 ? -1.149 9.349 0.608 1.00 92.75 99 ARG A CA 1
ATOM 805 C C . ARG A 1 99 ? -2.075 8.900 -0.521 1.00 92.75 99 ARG A C 1
ATOM 807 O O . ARG A 1 99 ? -3.277 8.791 -0.311 1.00 92.75 99 ARG A O 1
ATOM 814 N N . ILE A 1 100 ? -1.518 8.563 -1.681 1.00 91.69 100 ILE A N 1
ATOM 815 C CA . ILE A 1 100 ? -2.287 8.121 -2.853 1.00 91.69 100 ILE A CA 1
ATOM 816 C C . ILE A 1 100 ? -3.042 6.816 -2.566 1.00 91.69 100 ILE A C 1
ATOM 818 O O . ILE A 1 100 ? -4.177 6.642 -3.011 1.00 91.69 100 ILE A O 1
ATOM 822 N N . LEU A 1 101 ? -2.434 5.904 -1.803 1.00 95.19 101 LEU A N 1
ATOM 823 C CA . LEU A 1 101 ? -3.063 4.644 -1.411 1.00 95.19 101 LEU A CA 1
ATOM 824 C C . LEU A 1 101 ? -4.150 4.862 -0.357 1.00 95.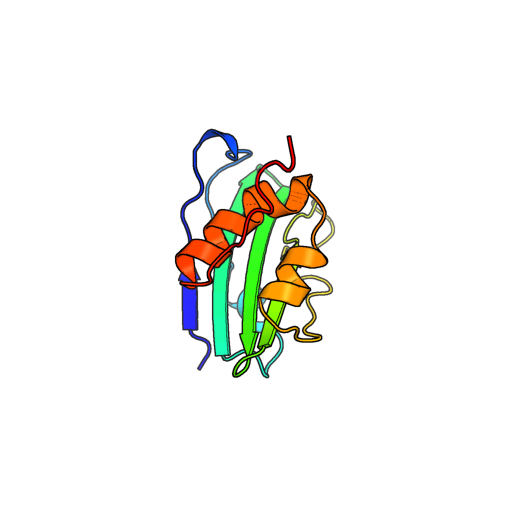19 101 LEU A C 1
ATOM 826 O O . LEU A 1 101 ? -5.221 4.269 -0.462 1.00 95.19 101 LEU A O 1
ATOM 830 N N . PHE A 1 102 ? -3.908 5.745 0.616 1.00 95.62 102 PHE A N 1
ATOM 831 C CA . PHE A 1 102 ? -4.910 6.121 1.616 1.00 95.62 102 PHE A CA 1
ATOM 832 C C . PHE A 1 102 ? -6.133 6.775 0.959 1.00 95.62 102 PHE A C 1
ATOM 834 O O . PHE A 1 102 ? -7.263 6.366 1.221 1.00 95.62 102 PHE A O 1
ATOM 841 N N . GLU A 1 103 ? -5.919 7.722 0.044 1.00 93.94 103 GLU A N 1
ATOM 842 C CA . GLU A 1 103 ? -6.988 8.363 -0.728 1.00 93.94 103 GLU A CA 1
ATOM 843 C C . GLU A 1 103 ? -7.770 7.343 -1.571 1.00 93.94 103 GLU A C 1
ATOM 845 O O . GLU A 1 103 ? -9.002 7.362 -1.580 1.00 93.94 103 GLU A O 1
ATOM 850 N N . ALA A 1 104 ? -7.076 6.413 -2.239 1.00 94.69 104 ALA A N 1
ATOM 851 C CA . ALA A 1 104 ? -7.707 5.348 -3.023 1.00 94.69 104 ALA A CA 1
ATOM 852 C C . ALA A 1 104 ? -8.525 4.370 -2.159 1.00 94.69 104 ALA A C 1
ATOM 854 O O . ALA A 1 104 ? -9.546 3.851 -2.619 1.00 94.69 104 ALA A O 1
ATOM 855 N N . ALA A 1 105 ? -8.105 4.150 -0.912 1.00 96.19 105 ALA A N 1
ATOM 856 C CA . ALA A 1 105 ? -8.833 3.373 0.086 1.00 96.19 105 ALA A CA 1
ATOM 857 C C . ALA A 1 105 ? -9.973 4.162 0.764 1.00 96.19 105 ALA A C 1
ATOM 859 O O . ALA A 1 105 ? -10.731 3.592 1.549 1.00 96.19 105 ALA A O 1
ATOM 860 N N . GLY A 1 106 ? -10.124 5.458 0.462 1.00 94.81 106 GLY A N 1
ATOM 861 C CA . GLY A 1 106 ? -11.124 6.331 1.080 1.00 94.81 106 GLY A CA 1
ATOM 862 C C . GLY A 1 106 ? -10.826 6.671 2.543 1.00 94.81 106 GLY A C 1
ATOM 863 O O . GLY A 1 106 ? -11.752 6.980 3.292 1.00 94.81 106 GLY A O 1
ATOM 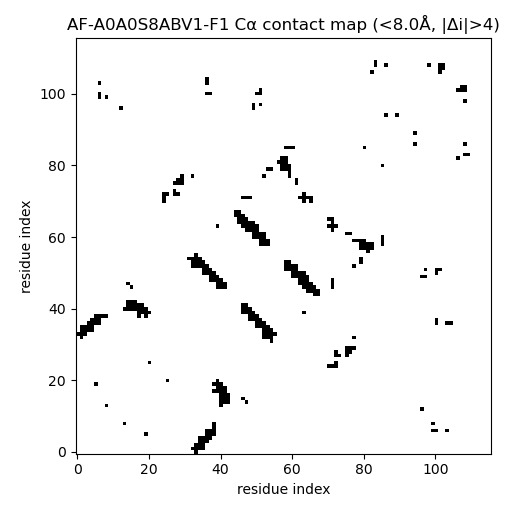864 N N . LEU A 1 107 ? -9.560 6.585 2.956 1.00 93.88 107 LEU A N 1
ATOM 865 C CA . LEU A 1 107 ? -9.107 6.931 4.300 1.00 93.88 107 LEU A CA 1
ATOM 866 C C . LEU A 1 107 ? -8.826 8.431 4.389 1.00 93.88 107 LEU A C 1
ATOM 868 O O . LEU A 1 107 ? -8.172 9.008 3.518 1.00 93.88 107 LEU A O 1
ATOM 872 N N . GLU A 1 108 ? -9.310 9.064 5.456 1.00 86.44 108 GLU A N 1
ATOM 873 C CA . GLU A 1 108 ? -8.982 10.459 5.729 1.00 86.44 108 GLU A CA 1
ATOM 874 C C . GLU A 1 108 ? -7.535 10.561 6.206 1.00 86.44 108 GLU A C 1
ATOM 876 O O . GLU A 1 108 ? -7.133 9.950 7.192 1.00 86.44 108 GLU A O 1
ATOM 881 N N . VAL A 1 109 ? -6.749 11.359 5.490 1.00 78.75 109 VAL A N 1
ATOM 882 C CA . VAL A 1 109 ? -5.382 11.687 5.867 1.00 78.75 109 VAL A CA 1
ATOM 883 C C . VAL A 1 109 ? -5.408 13.052 6.533 1.00 78.75 109 VAL A C 1
ATOM 885 O O . VAL A 1 109 ? -5.489 14.085 5.865 1.00 78.75 109 VAL A O 1
ATOM 888 N N . LEU A 1 110 ? -5.370 13.073 7.863 1.00 67.75 110 LEU A N 1
ATOM 889 C CA . LEU A 1 110 ? -5.203 14.319 8.599 1.00 67.75 110 LEU A CA 1
ATOM 890 C C . LEU A 1 110 ? -3.736 14.734 8.489 1.00 67.75 110 LEU A C 1
ATOM 892 O O . LEU A 1 110 ? -2.893 14.379 9.314 1.00 67.75 110 LEU A O 1
ATOM 896 N N . ASP A 1 111 ? -3.417 15.500 7.449 1.00 64.31 111 ASP A N 1
ATOM 897 C CA . ASP A 1 111 ? -2.208 16.304 7.482 1.00 64.31 111 ASP A CA 1
ATOM 898 C C . ASP A 1 111 ? -2.350 17.241 8.679 1.00 64.31 111 ASP A C 1
ATOM 900 O O . ASP A 1 111 ? -3.246 18.088 8.725 1.00 64.31 111 ASP A O 1
ATOM 904 N N . ALA A 1 112 ? -1.479 17.075 9.673 1.00 55.25 112 ALA A N 1
ATOM 905 C CA . ALA A 1 112 ? -1.279 18.079 10.700 1.00 55.25 112 ALA A CA 1
ATOM 906 C C . ALA A 1 112 ? -0.731 19.339 10.008 1.00 55.25 112 ALA A C 1
ATOM 908 O O . ALA A 1 112 ? 0.475 19.571 9.976 1.00 55.25 112 ALA A O 1
ATOM 909 N N . GLN A 1 113 ? -1.610 20.114 9.372 1.00 50.12 113 GLN A N 1
ATOM 910 C CA . GLN A 1 113 ? -1.261 21.389 8.781 1.00 50.12 113 GLN A CA 1
ATOM 911 C C . GLN A 1 113 ? -0.901 22.352 9.910 1.00 50.12 113 GLN A C 1
ATOM 913 O O . GLN A 1 113 ? -1.711 22.632 10.794 1.00 50.12 113 GLN A O 1
ATOM 918 N N . ASP A 1 114 ? 0.340 22.826 9.844 1.00 47.34 114 ASP A N 1
ATOM 919 C CA . ASP A 1 114 ? 0.751 24.185 10.177 1.00 47.34 114 ASP A CA 1
ATOM 920 C C . ASP A 1 114 ? 0.160 24.768 11.468 1.00 47.34 114 ASP A C 1
ATOM 922 O O . ASP A 1 114 ? -0.690 25.660 11.452 1.00 47.34 114 ASP A O 1
ATOM 926 N N . GLN A 1 115 ? 0.721 24.367 12.611 1.00 34.03 115 GLN A N 1
ATOM 927 C CA . GLN A 1 115 ? 0.838 25.324 13.714 1.00 34.03 115 GLN A CA 1
ATOM 928 C C . GLN A 1 115 ? 1.942 26.328 13.359 1.00 34.03 115 GLN A C 1
ATOM 930 O O . GLN A 1 115 ? 3.096 26.174 13.765 1.00 34.03 115 GLN A O 1
ATOM 935 N N . GLY A 1 116 ? 1.576 27.299 12.518 1.00 42.81 116 GLY A N 1
ATOM 936 C CA . GLY A 1 116 ? 2.307 28.557 12.357 1.00 42.81 116 GLY A CA 1
ATOM 937 C C . GLY A 1 116 ? 2.206 29.453 13.586 1.00 42.81 116 GLY A C 1
ATOM 938 O O . GLY A 1 116 ? 1.294 29.241 14.419 1.00 42.81 116 GLY A O 1
#

Secondary structure (DSSP, 8-state):
--EEEE-PPPGGG-SSEE----HHHHTTS-TT--EEEEEEEEETTEEEEEEEEEETTEEEEEE--B-TTS-TTTT-----B-HHHHHHHS-HHHHHHHHHHHHHTT----------

Solvent-accessible surface area (backbone atoms only — not comparable to full-atom values): 6910 Å² total; per-residue (Å²): 126,73,44,81,41,84,49,87,75,62,74,91,76,60,82,44,50,81,52,77,83,50,75,72,47,61,67,49,53,52,88,74,44,44,37,37,31,31,37,39,26,40,45,100,57,31,33,43,35,42,37,40,38,29,36,92,85,23,30,38,76,43,72,20,59,31,45,81,87,51,59,52,46,63,90,55,74,75,88,58,28,50,66,69,59,46,59,70,69,48,51,73,79,56,40,69,63,45,46,60,42,36,53,74,70,70,47,89,77,83,72,84,73,75,92,121

Nearest PDB structures (foldseek):
  6h4n-assembly1_x  TM=4.651E-01  e=1.836E-02  Escherichia coli BW25113
  1u5w-assembly1_B  TM=6.413E-01  e=4.037E-01  Escherichia coli
  4v4g-assembly1_Aa  TM=4.626E-01  e=8.605E-01  Escherichia coli
  1l4s-assembly1_A  TM=4.626E-01  e=8.605E-01  Escherichia coli
  5o7w-assembly2_B  TM=4.698E-01  e=7.824E+00  Ralstonia solanacearum

Radius of gyration: 14.04 Å; Cα contacts (8 Å, |Δi|>4): 193; chains: 1; bounding box: 29×44×30 Å

Mean predicted aligned error: 5.09 Å

Foldseek 3Di:
DAAEAEFDDDCVPPPAAWDDDDPVLVVLAPPQWRYKYKTKHDDDFWIWMKIWTDHPQWIAMATLTDGNPDGRNPPPDDPTDHPQVRLVPDDPVRNVRCVRRCVVVVHDDPDPPDPD

Sequence (116 aa):
MLKVHVVTVPRHFSWGDNDELADHDLALVPARVEEVWYWYQVDMYEGAGQILMRADDQYDIHDMGHCSCYGPMDDCSFIGYHPDELWESLSVAYRDEARILFEAAGLEVLDAQDQG

pLDDT: mean 88.43, std 12.55, range [34.03, 98.62]